Protein AF-A0AAW5J0I4-F1 (afdb_monomer_lite)

Foldseek 3Di:
DDDPDPLVPDDPQRNLVVVVKDKDKDKDKDWDWDADPVGDIDIDIDIDIDIDIGDD

pLDDT: mean 83.2, std 14.92, range [43.16, 97.88]

Radius of gyration: 20.8 Å; chains: 1; bounding box: 42×23×62 Å

Structure (mmCIF, N/CA/C/O backbone):
data_AF-A0AAW5J0I4-F1
#
_entry.id   AF-A0AAW5J0I4-F1
#
loop_
_atom_site.group_PDB
_atom_site.id
_atom_site.type_symbol
_atom_site.label_atom_id
_atom_site.label_alt_id
_atom_site.label_comp_id
_atom_site.label_asym_id
_atom_site.label_entity_id
_atom_site.label_seq_id
_atom_site.pdbx_PDB_ins_code
_atom_site.Cartn_x
_atom_site.Cartn_y
_atom_site.Cartn_z
_atom_site.occupancy
_atom_site.B_iso_or_equiv
_atom_site.auth_seq_id
_atom_site.auth_comp_id
_atom_site.auth_asym_id
_atom_site.auth_atom_id
_atom_site.pdbx_PDB_model_num
ATOM 1 N N . MET A 1 1 ? -19.859 14.816 40.955 1.00 43.16 1 MET A N 1
ATOM 2 C CA . MET A 1 1 ? -20.140 13.958 39.787 1.00 43.16 1 MET A CA 1
ATOM 3 C C . MET A 1 1 ? -19.152 14.393 38.728 1.00 43.16 1 MET A C 1
ATOM 5 O O . MET A 1 1 ? -19.405 15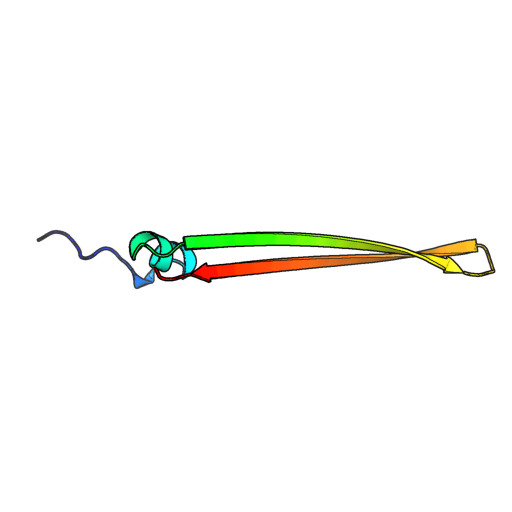.356 38.018 1.00 43.16 1 MET A O 1
ATOM 9 N N . GLU A 1 2 ? -17.948 13.831 38.780 1.00 44.69 2 GLU A N 1
ATOM 10 C CA . GLU A 1 2 ? -16.850 14.292 37.935 1.00 44.69 2 GLU A CA 1
ATOM 11 C C . GLU A 1 2 ? -16.987 13.658 36.552 1.00 44.69 2 GLU A C 1
ATOM 13 O O . GLU A 1 2 ? -16.847 12.452 36.390 1.00 44.69 2 GLU A O 1
ATOM 18 N N . THR A 1 3 ? -17.345 14.519 35.599 1.00 50.34 3 THR A N 1
ATOM 19 C CA . THR A 1 3 ? -16.916 14.514 34.197 1.00 50.34 3 THR A CA 1
ATOM 20 C C . THR A 1 3 ? -16.951 13.164 33.478 1.00 50.34 3 THR A C 1
ATOM 22 O O . THR A 1 3 ? -15.975 12.420 33.470 1.00 50.34 3 THR A O 1
ATOM 25 N N . PHE A 1 4 ? -18.033 12.922 32.727 1.00 58.69 4 PHE A N 1
ATOM 26 C CA . PHE A 1 4 ? -17.907 12.197 31.461 1.00 58.69 4 PHE A CA 1
ATOM 27 C C . PHE A 1 4 ? -16.853 12.951 30.646 1.00 58.69 4 PHE A C 1
ATOM 29 O O . PHE A 1 4 ? -17.067 14.093 30.237 1.00 58.69 4 PHE A O 1
ATOM 36 N N . ALA A 1 5 ? -15.655 12.371 30.593 1.00 57.50 5 ALA A N 1
ATOM 37 C CA . ALA A 1 5 ? -14.463 12.985 30.042 1.00 57.50 5 ALA A CA 1
ATOM 38 C C . ALA A 1 5 ? -14.717 13.449 28.602 1.00 57.50 5 ALA A C 1
ATOM 40 O O . ALA A 1 5 ? -15.567 12.904 27.912 1.00 57.50 5 ALA A O 1
ATOM 41 N N . ASN A 1 6 ? -13.989 14.480 28.182 1.00 65.50 6 ASN A N 1
ATOM 42 C CA . ASN A 1 6 ? -14.064 15.157 26.887 1.00 65.50 6 ASN A CA 1
ATOM 43 C C . ASN A 1 6 ? -13.864 14.206 25.676 1.00 65.50 6 ASN A C 1
ATOM 45 O O . ASN A 1 6 ? -12.853 14.314 24.985 1.00 65.50 6 ASN A O 1
ATOM 49 N N . PHE A 1 7 ? -14.798 13.292 25.402 1.00 66.06 7 PHE A N 1
ATOM 50 C CA . PHE A 1 7 ? -14.732 12.358 24.276 1.00 66.06 7 PHE A CA 1
ATOM 51 C C . PHE A 1 7 ? -14.646 13.102 22.935 1.00 66.06 7 PHE A C 1
ATOM 53 O O . PHE A 1 7 ? -13.942 12.656 22.039 1.00 66.06 7 PHE A O 1
ATOM 60 N N . ASP A 1 8 ? -15.223 14.303 22.848 1.00 68.06 8 ASP A N 1
ATOM 61 C CA . ASP A 1 8 ? -15.131 15.180 21.671 1.00 68.06 8 ASP A CA 1
ATOM 62 C C . ASP A 1 8 ? -13.703 15.659 21.346 1.00 68.06 8 ASP A C 1
ATOM 64 O O . ASP A 1 8 ? -13.455 16.173 20.257 1.00 68.06 8 ASP A O 1
ATOM 68 N N . LYS A 1 9 ? -12.754 15.534 22.285 1.00 77.12 9 LYS A N 1
ATOM 69 C CA . LYS A 1 9 ? -11.341 15.907 22.083 1.00 77.12 9 LYS A CA 1
ATOM 70 C C . LYS A 1 9 ? -10.454 14.721 21.719 1.00 77.12 9 LYS A C 1
ATOM 72 O O . LYS A 1 9 ? -9.269 14.922 21.469 1.00 77.12 9 LYS A O 1
ATOM 77 N N . LEU A 1 10 ? -11.000 13.511 21.740 1.00 76.50 10 LEU A N 1
ATOM 78 C CA . LEU A 1 10 ? -10.257 12.299 21.447 1.00 76.50 10 LEU A CA 1
ATOM 79 C C . LEU A 1 10 ? -10.314 12.019 19.947 1.00 76.50 10 LEU A C 1
ATOM 81 O O . LEU A 1 10 ? -11.360 12.132 19.310 1.00 76.50 10 LEU A O 1
ATOM 85 N N . SER A 1 11 ? -9.175 11.648 19.373 1.00 79.94 11 SER A N 1
ATOM 86 C CA . SER A 1 11 ? -9.125 11.131 18.010 1.00 79.94 11 SER A CA 1
ATOM 87 C C . SER A 1 11 ? -9.942 9.841 17.900 1.00 79.94 11 SER A C 1
ATOM 89 O O . SER A 1 11 ? -10.137 9.113 18.874 1.00 79.94 11 SER A O 1
ATOM 91 N N . GLN A 1 12 ? -10.394 9.511 16.690 1.00 74.25 12 GLN A N 1
ATOM 92 C CA . GLN A 1 12 ? -11.187 8.301 16.456 1.00 74.25 12 GLN A CA 1
ATOM 93 C C . GLN A 1 12 ? -10.474 7.020 16.931 1.00 74.25 12 GLN A C 1
ATOM 95 O O . GLN A 1 12 ? -11.116 6.124 17.469 1.00 74.25 12 GLN A O 1
ATOM 100 N N . SER A 1 13 ? -9.144 6.955 16.809 1.00 75.69 13 SER A N 1
ATOM 101 C CA . SER A 1 13 ? -8.335 5.854 17.344 1.00 75.69 13 SER A CA 1
ATOM 102 C C . SER A 1 13 ? -8.351 5.776 18.872 1.00 75.69 13 SER A C 1
ATOM 104 O O . SER A 1 13 ? -8.408 4.685 19.437 1.00 75.69 13 SER A O 1
ATOM 106 N N . GLU A 1 14 ? -8.312 6.920 19.553 1.00 75.00 14 GLU A N 1
ATOM 107 C CA . GLU A 1 14 ? -8.381 6.975 21.016 1.00 75.00 14 GLU A CA 1
ATOM 108 C C . GLU A 1 14 ? -9.777 6.583 21.508 1.00 75.00 14 GLU A C 1
ATOM 110 O O . GLU A 1 14 ? -9.891 5.816 22.461 1.00 75.00 14 GLU A O 1
ATOM 115 N N . LEU A 1 15 ? -10.830 7.028 20.813 1.00 78.69 15 LEU A N 1
ATOM 116 C CA . LEU A 1 15 ? -12.212 6.643 21.105 1.00 78.69 15 LEU A CA 1
ATOM 117 C C . LEU A 1 15 ? -12.423 5.135 20.993 1.00 78.69 15 LEU A C 1
ATOM 119 O O . LEU A 1 15 ? -12.922 4.522 21.930 1.00 78.69 15 LEU A O 1
ATOM 123 N N . VAL A 1 16 ? -11.987 4.527 19.889 1.00 76.62 16 VAL A N 1
ATOM 124 C CA . VAL A 1 16 ? -12.110 3.076 19.678 1.00 76.62 16 VAL A CA 1
ATOM 125 C C . VAL A 1 16 ? -11.355 2.312 20.759 1.00 76.62 16 VAL A C 1
ATOM 127 O O . VAL A 1 16 ? -11.898 1.373 21.332 1.00 76.62 16 VAL A O 1
ATOM 130 N N . THR A 1 17 ? -10.132 2.739 21.080 1.00 72.50 17 THR A N 1
ATOM 131 C CA . THR A 1 17 ? -9.315 2.086 22.114 1.00 72.50 17 THR A CA 1
ATOM 132 C C . THR A 1 17 ? -10.010 2.120 23.479 1.00 72.50 17 THR A C 1
ATOM 134 O O . THR A 1 17 ? -9.981 1.134 24.212 1.00 72.50 17 THR A O 1
ATOM 137 N N . ILE A 1 18 ? -10.676 3.229 23.822 1.00 76.31 18 ILE A N 1
ATOM 138 C CA . ILE A 1 18 ? -11.448 3.348 25.071 1.00 76.31 18 ILE A CA 1
ATOM 139 C C . ILE A 1 18 ? -12.726 2.504 25.026 1.00 76.31 18 ILE A C 1
ATOM 141 O O . ILE A 1 18 ? -13.109 1.923 26.040 1.00 76.31 18 ILE A O 1
ATOM 145 N N . CYS A 1 19 ? -13.370 2.404 23.863 1.00 74.88 19 CYS A N 1
ATOM 146 C CA . CYS A 1 19 ? -14.550 1.567 23.647 1.00 74.88 19 CYS A CA 1
ATOM 147 C C . CYS A 1 19 ? -14.231 0.063 23.544 1.00 74.88 19 CYS A C 1
ATOM 149 O O . CYS A 1 19 ? -15.153 -0.731 23.383 1.00 74.88 19 CYS A O 1
ATOM 151 N N . GLY A 1 20 ? -12.961 -0.338 23.683 1.00 69.12 20 GLY A N 1
ATOM 152 C CA . GLY A 1 20 ? -12.526 -1.737 23.662 1.00 69.12 20 GLY A CA 1
ATOM 153 C C . GLY A 1 20 ? -12.203 -2.283 22.270 1.00 69.12 20 GLY A C 1
ATOM 154 O O . GLY A 1 20 ? -11.806 -3.442 22.155 1.00 69.12 20 GLY A O 1
ATOM 155 N N . GLY A 1 21 ? -12.317 -1.462 21.227 1.00 76.69 21 GLY A N 1
ATOM 156 C CA . GLY A 1 21 ? -11.872 -1.823 19.890 1.00 76.69 21 GLY A CA 1
ATOM 157 C C . GLY A 1 21 ? -10.346 -1.798 19.762 1.00 76.69 21 GLY A C 1
ATOM 158 O O . GLY A 1 21 ? -9.616 -1.189 20.550 1.00 76.69 21 GLY A O 1
ATOM 159 N N . LYS A 1 22 ? -9.838 -2.477 18.738 1.00 80.25 22 LYS A N 1
ATOM 160 C CA . LYS A 1 22 ? -8.412 -2.586 18.426 1.00 80.25 22 LYS A CA 1
ATOM 161 C C . LYS A 1 22 ? -8.064 -1.656 17.274 1.00 80.25 22 LYS A C 1
ATOM 163 O O . LYS A 1 22 ? -8.685 -1.705 16.215 1.00 80.25 22 LYS A O 1
ATOM 168 N N . VAL A 1 23 ? -7.030 -0.843 17.469 1.00 85.75 23 VAL A N 1
ATOM 169 C CA . VAL A 1 23 ? -6.460 0.011 16.423 1.00 85.75 23 VAL A CA 1
ATOM 170 C C . VAL A 1 23 ? -5.124 -0.574 15.981 1.00 85.75 23 VAL A C 1
ATOM 172 O O . VAL A 1 23 ? -4.233 -0.793 16.800 1.00 85.75 23 VAL A O 1
ATOM 175 N N . SER A 1 24 ? -4.974 -0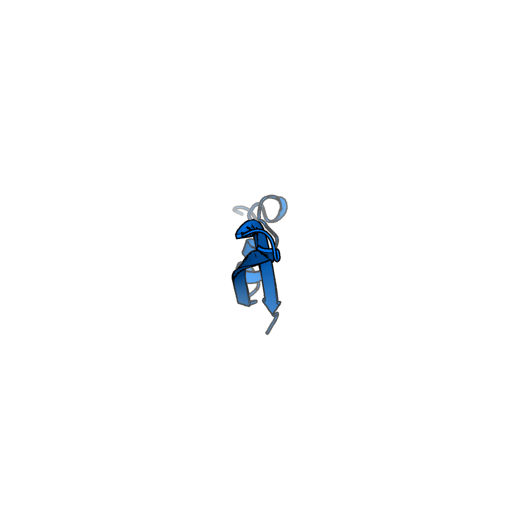.821 14.683 1.00 87.31 24 SER A N 1
ATOM 176 C CA . SER A 1 24 ? -3.723 -1.262 14.070 1.00 87.31 24 SER A CA 1
ATOM 177 C C . SER A 1 24 ? -3.323 -0.298 12.963 1.00 87.31 24 SER A C 1
ATOM 179 O O . SER A 1 24 ? -4.076 -0.081 12.015 1.00 87.31 24 SER A O 1
ATOM 181 N N . THR A 1 25 ? -2.126 0.270 13.071 1.00 89.81 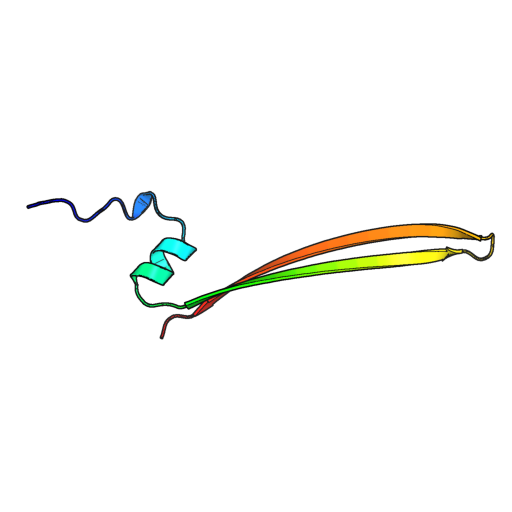25 THR A N 1
ATOM 182 C CA . THR A 1 25 ? -1.576 1.173 12.058 1.00 89.81 25 THR A CA 1
ATOM 183 C C . THR A 1 25 ? -0.439 0.476 11.334 1.00 89.81 25 THR A C 1
ATOM 185 O O . THR A 1 25 ? 0.530 0.047 11.955 1.00 89.81 25 THR A O 1
ATOM 188 N N . THR A 1 26 ? -0.546 0.386 10.012 1.00 92.38 26 THR A N 1
ATOM 189 C CA . THR A 1 26 ? 0.500 -0.149 9.140 1.00 92.38 26 THR A CA 1
ATOM 190 C C . THR A 1 2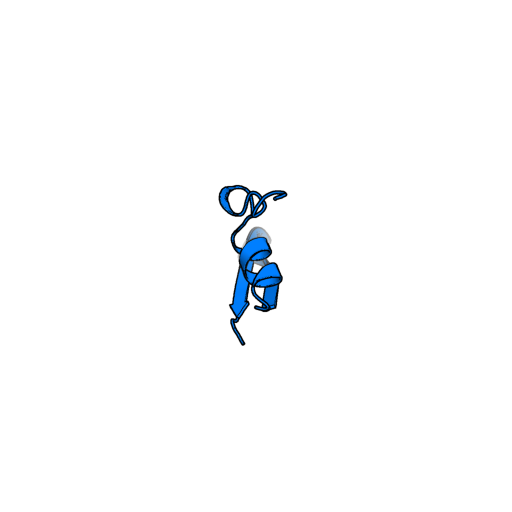6 ? 0.958 0.932 8.176 1.00 92.38 26 THR A C 1
ATOM 192 O O . THR A 1 26 ? 0.155 1.490 7.429 1.00 92.38 26 THR A O 1
ATOM 195 N N . THR A 1 27 ? 2.260 1.203 8.172 1.00 94.88 27 THR A N 1
ATOM 196 C CA . THR A 1 27 ? 2.889 2.126 7.224 1.00 94.88 27 THR A CA 1
ATOM 197 C C . THR A 1 27 ? 3.740 1.332 6.246 1.00 94.88 27 THR A C 1
ATOM 199 O O . THR A 1 27 ? 4.611 0.564 6.651 1.00 94.88 27 THR A O 1
ATOM 202 N N . THR A 1 28 ? 3.508 1.530 4.952 1.00 96.88 28 THR A N 1
ATOM 203 C CA . THR A 1 28 ? 4.266 0.898 3.873 1.00 96.88 28 THR A CA 1
ATOM 204 C C . THR A 1 28 ? 4.907 1.971 3.009 1.00 96.88 28 THR A C 1
ATOM 206 O O . THR A 1 28 ? 4.217 2.804 2.424 1.00 96.88 28 THR A O 1
ATOM 209 N N . THR A 1 29 ? 6.232 1.921 2.900 1.00 97.31 29 THR A N 1
ATOM 210 C CA . THR A 1 29 ? 7.009 2.795 2.019 1.00 97.31 29 THR A CA 1
ATOM 211 C C . THR A 1 29 ? 7.554 1.966 0.868 1.00 97.31 29 THR A C 1
ATOM 213 O O . THR A 1 29 ? 8.288 1.006 1.089 1.00 97.31 29 THR A O 1
ATOM 216 N N . THR A 1 30 ? 7.194 2.333 -0.358 1.00 97.62 30 THR A N 1
ATOM 217 C CA . THR A 1 30 ? 7.706 1.719 -1.586 1.00 97.62 30 THR A CA 1
ATOM 218 C C . THR A 1 30 ? 8.598 2.718 -2.300 1.00 97.62 30 THR A C 1
ATOM 220 O O . THR A 1 30 ? 8.154 3.818 -2.623 1.00 97.62 30 THR A O 1
ATOM 223 N N . THR A 1 31 ? 9.842 2.327 -2.559 1.00 97.69 31 THR A N 1
ATOM 224 C CA . THR A 1 31 ? 10.783 3.108 -3.366 1.00 97.69 31 THR A CA 1
ATOM 225 C C . THR A 1 31 ? 11.057 2.349 -4.652 1.00 97.69 31 THR A C 1
ATOM 227 O O . THR A 1 31 ? 11.587 1.240 -4.616 1.00 97.69 31 THR A O 1
ATOM 230 N N . THR A 1 32 ? 10.709 2.954 -5.781 1.00 97.75 32 THR A N 1
ATOM 231 C CA . THR A 1 32 ? 10.947 2.401 -7.112 1.00 97.75 32 THR A CA 1
ATOM 232 C C . THR A 1 32 ? 11.985 3.250 -7.816 1.00 97.75 32 THR A C 1
ATOM 234 O O . THR A 1 32 ? 11.783 4.452 -7.991 1.00 97.75 32 THR A O 1
ATOM 237 N N . THR A 1 33 ? 13.072 2.623 -8.255 1.00 97.75 33 THR A N 1
ATOM 238 C CA . THR A 1 33 ? 14.065 3.254 -9.124 1.00 97.75 33 THR A CA 1
ATOM 239 C C . THR A 1 33 ? 14.026 2.588 -10.489 1.00 97.75 33 THR A C 1
ATOM 241 O O . THR A 1 33 ? 14.124 1.368 -10.592 1.00 97.75 33 THR A O 1
ATOM 244 N N . THR A 1 34 ? 13.876 3.391 -11.535 1.00 97.44 34 THR A N 1
ATOM 245 C CA . THR A 1 34 ? 13.927 2.948 -12.928 1.00 97.44 34 THR A CA 1
ATOM 246 C C . THR A 1 34 ? 15.087 3.635 -13.620 1.00 97.44 34 THR A C 1
ATOM 248 O O . THR A 1 34 ? 15.210 4.854 -13.516 1.00 97.44 34 THR A O 1
ATOM 251 N N . THR A 1 35 ? 15.897 2.874 -14.345 1.00 97.25 35 THR A N 1
ATOM 252 C CA . THR A 1 35 ? 16.977 3.409 -15.177 1.00 97.25 35 THR A CA 1
ATOM 253 C C . THR A 1 35 ? 16.582 3.276 -16.644 1.00 97.25 35 THR A C 1
ATOM 255 O O . THR A 1 35 ? 16.123 2.208 -17.053 1.00 97.25 35 THR A O 1
ATOM 258 N N . ASP A 1 36 ? 16.696 4.355 -17.416 1.00 94.50 36 ASP A N 1
ATOM 259 C CA . ASP A 1 36 ? 16.415 4.345 -18.852 1.00 94.50 36 ASP A CA 1
ATOM 260 C C . ASP A 1 36 ? 17.563 3.701 -19.657 1.00 94.50 36 ASP A C 1
ATOM 262 O O . ASP A 1 36 ? 18.599 3.307 -19.115 1.00 94.50 36 ASP A O 1
ATOM 266 N N . GLY A 1 37 ? 17.377 3.565 -20.972 1.00 94.44 37 GLY A N 1
ATOM 267 C CA . GLY A 1 37 ? 18.397 2.989 -21.857 1.00 94.4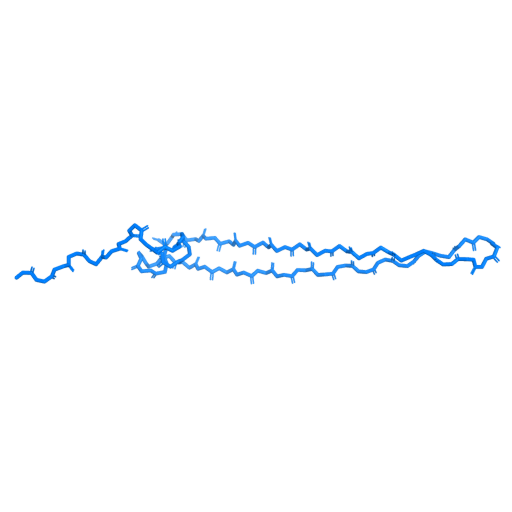4 37 GLY A CA 1
ATOM 268 C C . GLY A 1 37 ? 19.654 3.852 -22.028 1.00 94.44 37 GLY A C 1
ATOM 269 O O . GLY A 1 37 ? 20.651 3.360 -22.550 1.00 94.44 37 GLY A O 1
ATOM 270 N N . GLU A 1 38 ? 19.618 5.112 -21.590 1.00 97.12 38 GLU A N 1
ATOM 271 C CA . GLU A 1 38 ? 20.731 6.068 -21.639 1.00 97.12 38 GLU A CA 1
ATOM 272 C C . GLU A 1 38 ? 21.500 6.122 -20.304 1.00 97.12 38 GLU A C 1
ATOM 274 O O . GLU A 1 38 ? 22.573 6.719 -20.225 1.00 97.12 38 GLU A O 1
ATOM 279 N N . GLY A 1 39 ? 20.996 5.443 -19.267 1.00 96.12 39 GLY A N 1
ATOM 280 C CA . GLY A 1 39 ? 21.601 5.358 -17.941 1.00 96.12 39 GLY A CA 1
ATOM 281 C C . GLY A 1 39 ? 21.070 6.381 -16.931 1.00 96.12 39 GLY A C 1
ATOM 282 O O . GLY A 1 39 ? 21.560 6.415 -15.798 1.00 96.12 39 GLY A O 1
ATOM 283 N N . HIS A 1 40 ? 20.066 7.193 -17.274 1.00 97.25 40 HIS A N 1
ATOM 284 C CA . HIS A 1 40 ? 19.438 8.105 -16.319 1.00 97.25 40 HIS A CA 1
ATOM 285 C C . HIS A 1 40 ? 18.508 7.341 -15.388 1.00 97.25 40 HIS A C 1
ATOM 287 O O . HIS A 1 40 ? 17.728 6.495 -15.814 1.00 97.25 40 HIS A O 1
ATOM 293 N N . SER A 1 41 ? 18.574 7.657 -14.095 1.00 97.38 41 SER A N 1
ATOM 294 C CA . SER A 1 41 ? 17.729 7.020 -13.087 1.00 97.38 41 SER A CA 1
ATOM 295 C C . SER A 1 41 ? 16.658 7.972 -12.571 1.00 97.38 41 SER A C 1
ATOM 297 O O . SER A 1 41 ? 16.943 9.105 -12.185 1.00 97.38 41 SER A O 1
ATOM 299 N N . HIS A 1 42 ? 15.430 7.471 -12.501 1.00 97.25 42 HIS A N 1
ATOM 300 C CA . HIS A 1 42 ? 14.293 8.126 -11.871 1.00 97.25 42 HIS A CA 1
ATOM 301 C C . HIS A 1 42 ? 13.891 7.342 -10.634 1.00 97.25 42 HIS A C 1
ATOM 303 O O . HIS A 1 42 ? 13.726 6.125 -10.693 1.00 97.25 42 HIS A O 1
ATOM 309 N N . THR A 1 43 ? 13.704 8.044 -9.522 1.00 97.50 43 THR A N 1
ATOM 310 C CA . THR A 1 43 ? 13.282 7.436 -8.262 1.00 97.50 43 THR A CA 1
ATOM 311 C C . THR A 1 43 ? 11.939 8.010 -7.855 1.00 97.50 43 THR A C 1
ATOM 313 O O . THR A 1 43 ? 11.770 9.225 -7.786 1.00 97.50 43 THR A O 1
ATOM 316 N N . THR A 1 44 ? 10.990 7.126 -7.572 1.00 97.88 44 THR A N 1
ATOM 317 C CA . THR A 1 44 ? 9.682 7.464 -7.016 1.00 97.88 44 THR A CA 1
ATOM 318 C C . THR A 1 44 ? 9.546 6.805 -5.656 1.00 97.88 44 THR A C 1
ATOM 320 O O . THR A 1 44 ? 9.757 5.600 -5.527 1.00 97.88 44 THR A O 1
ATOM 323 N N . THR A 1 45 ? 9.160 7.588 -4.653 1.00 97.88 45 THR A N 1
ATOM 324 C CA . THR A 1 45 ? 8.872 7.092 -3.305 1.00 97.88 45 THR A CA 1
ATOM 325 C C . THR A 1 45 ? 7.395 7.297 -3.008 1.00 97.88 45 THR A C 1
ATOM 327 O O . THR A 1 45 ? 6.881 8.408 -3.123 1.00 97.88 45 THR A O 1
ATOM 330 N N . THR A 1 46 ? 6.709 6.233 -2.607 1.00 97.69 46 THR A N 1
ATOM 331 C CA . THR A 1 46 ? 5.300 6.254 -2.214 1.00 97.69 46 THR A CA 1
ATOM 332 C C . THR A 1 46 ? 5.165 5.743 -0.789 1.00 97.69 46 THR A C 1
ATOM 334 O O . THR A 1 46 ? 5.566 4.620 -0.490 1.00 97.69 46 THR A O 1
ATOM 337 N N . THR A 1 47 ? 4.562 6.551 0.080 1.00 97.25 47 THR A N 1
ATOM 338 C CA . THR A 1 47 ? 4.275 6.187 1.471 1.00 97.25 47 THR A CA 1
ATOM 339 C C . THR A 1 47 ? 2.772 6.046 1.644 1.00 97.25 47 THR A C 1
ATOM 341 O O . THR A 1 47 ? 2.028 6.986 1.376 1.00 97.25 47 THR A O 1
ATOM 344 N N . THR A 1 48 ? 2.329 4.878 2.096 1.00 97.19 48 THR A N 1
ATOM 345 C CA . THR A 1 48 ? 0.925 4.589 2.401 1.00 97.19 48 THR A CA 1
ATOM 346 C C . THR A 1 48 ? 0.793 4.274 3.881 1.00 97.19 48 THR A C 1
ATOM 348 O O . THR A 1 48 ? 1.463 3.374 4.382 1.00 97.19 48 THR A O 1
ATOM 351 N N . THR A 1 49 ? -0.093 4.987 4.570 1.00 94.00 49 THR A N 1
ATOM 352 C CA . THR A 1 49 ? -0.441 4.718 5.968 1.00 94.00 49 THR A CA 1
ATOM 353 C C . THR A 1 49 ? -1.870 4.204 6.011 1.00 94.00 49 THR A C 1
ATOM 355 O O . THR A 1 49 ? -2.791 4.905 5.600 1.00 94.00 49 THR A O 1
ATOM 358 N N . THR A 1 50 ? -2.050 2.980 6.497 1.00 91.81 50 THR A N 1
ATOM 359 C CA . THR A 1 50 ? -3.363 2.361 6.686 1.00 91.81 50 THR A CA 1
ATOM 360 C C . THR A 1 50 ? -3.628 2.205 8.172 1.00 91.81 50 THR A C 1
ATOM 362 O O . THR A 1 50 ? -2.867 1.536 8.870 1.00 91.81 50 THR A O 1
ATOM 365 N N . THR A 1 51 ? -4.724 2.787 8.644 1.00 88.19 51 THR A N 1
ATOM 366 C CA . THR A 1 51 ? -5.216 2.598 10.010 1.00 88.19 51 THR A CA 1
ATOM 367 C C . THR A 1 51 ? -6.449 1.711 9.948 1.00 88.19 51 THR A C 1
ATOM 369 O O . THR A 1 51 ? -7.452 2.083 9.346 1.00 88.19 51 THR A O 1
ATOM 372 N N . THR A 1 52 ? -6.363 0.529 10.550 1.00 85.81 52 THR A N 1
ATOM 373 C CA . THR A 1 52 ? -7.483 -0.401 10.703 1.00 85.81 52 THR A CA 1
ATOM 374 C C . THR A 1 52 ? -8.024 -0.293 12.115 1.00 85.81 52 THR A C 1
ATOM 376 O O . THR A 1 52 ? -7.267 -0.261 13.084 1.00 85.81 52 THR A O 1
ATOM 379 N N . ILE A 1 53 ? -9.343 -0.236 12.211 1.00 84.94 53 ILE A N 1
ATOM 380 C CA . ILE A 1 53 ? -10.098 -0.127 13.449 1.00 84.94 53 ILE A CA 1
ATOM 381 C C . ILE A 1 53 ? -11.039 -1.332 13.467 1.00 84.94 53 ILE A C 1
ATOM 383 O O . ILE A 1 53 ? -11.773 -1.541 12.502 1.00 84.94 53 ILE A O 1
ATOM 387 N N . THR A 1 54 ? -10.968 -2.159 14.506 1.00 79.31 54 THR A N 1
ATOM 388 C CA . THR A 1 54 ? -11.823 -3.342 14.674 1.00 79.31 54 THR A CA 1
ATOM 389 C C . THR A 1 54 ? -12.562 -3.236 15.995 1.00 79.31 54 THR A C 1
ATOM 391 O O . THR A 1 54 ? -11.920 -3.123 17.034 1.00 79.31 54 THR A O 1
ATO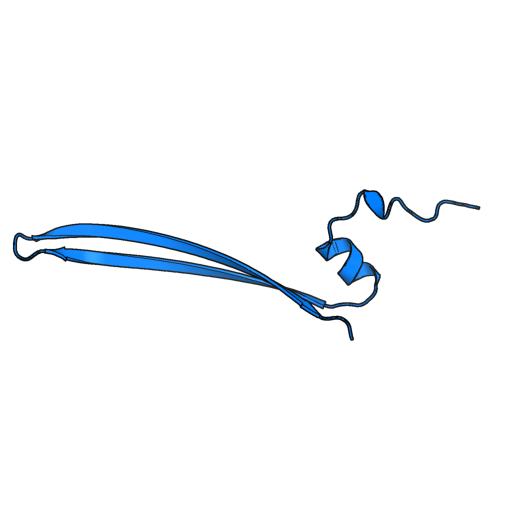M 394 N N . ASP A 1 55 ? -13.886 -3.291 15.951 1.00 68.81 55 ASP A N 1
ATOM 395 C CA . ASP A 1 55 ? -14.726 -3.430 17.139 1.00 68.81 55 ASP A CA 1
ATOM 396 C C . ASP A 1 55 ? -14.936 -4.937 17.405 1.00 68.81 55 ASP A C 1
ATOM 398 O O . ASP A 1 55 ? -15.257 -5.672 16.467 1.00 68.81 55 ASP A O 1
ATOM 402 N N . ASP A 1 56 ? -14.660 -5.399 18.634 1.00 59.62 56 ASP A N 1
ATOM 403 C CA . ASP A 1 56 ? -14.882 -6.792 19.093 1.00 59.62 56 ASP A CA 1
ATOM 404 C C . ASP A 1 56 ? -16.349 -7.002 19.526 1.00 59.62 56 ASP A C 1
ATOM 406 O O . ASP A 1 56 ? -16.924 -6.077 20.151 1.00 59.62 56 ASP A O 1
#

Sequence (56 aa):
METFANFDKLSQSELVTICGGKVSTTTTTTTTTTTDGEGHSHTTTTTTTTTTITDD

Organism: NCBI:txid165179

Secondary structure (DSSP, 8-state):
------GGGS-HHHHHHHTT-EEEEEEEEEEEEEE-TTS-EEEEEEEEEEEEEE--